Protein AF-A0A369V821-F1 (afdb_monomer_lite)

Organism: NCBI:txid146923

pLDDT: mean 86.19, std 9.48, range [61.06, 96.75]

Structure (mmCIF, N/CA/C/O backbone):
data_AF-A0A369V821-F1
#
_entry.id   AF-A0A369V821-F1
#
loop_
_atom_site.group_PDB
_atom_site.id
_atom_site.type_symbol
_atom_site.label_atom_id
_atom_site.label_alt_id
_atom_site.label_comp_id
_atom_site.label_asym_id
_atom_site.label_entity_id
_atom_site.label_seq_id
_atom_site.pdbx_PDB_ins_code
_atom_site.Cartn_x
_atom_site.Cartn_y
_atom_site.Cartn_z
_atom_site.occupancy
_atom_site.B_iso_or_equiv
_atom_site.auth_seq_id
_atom_site.auth_comp_id
_atom_site.auth_asym_id
_atom_site.auth_atom_id
_atom_site.pdbx_PDB_model_num
ATOM 1 N N . MET A 1 1 ? -2.272 -7.736 15.963 1.00 67.44 1 MET A N 1
ATOM 2 C CA . MET A 1 1 ? -3.056 -6.905 15.027 1.00 67.44 1 MET A CA 1
ATOM 3 C C . MET A 1 1 ? -2.239 -6.693 13.778 1.00 67.44 1 MET A C 1
ATOM 5 O O . MET A 1 1 ? -1.104 -6.271 13.920 1.00 67.44 1 MET A O 1
ATOM 9 N N . GLU A 1 2 ? -2.768 -7.005 12.596 1.00 76.19 2 GLU A N 1
ATOM 10 C CA . GLU A 1 2 ? -2.040 -6.785 11.341 1.00 76.19 2 GLU A CA 1
ATOM 11 C C . GLU A 1 2 ? -2.913 -6.004 10.353 1.00 76.19 2 GLU A C 1
ATOM 13 O O . GLU A 1 2 ? -3.988 -6.473 9.962 1.00 76.19 2 GLU A O 1
ATOM 18 N N . PHE A 1 3 ? -2.436 -4.815 9.977 1.00 84.38 3 PHE A N 1
ATOM 19 C CA . PHE A 1 3 ? -2.971 -4.012 8.882 1.00 84.38 3 PHE A CA 1
ATOM 20 C C . PHE A 1 3 ? -2.132 -4.239 7.639 1.00 84.38 3 PHE A C 1
ATOM 22 O O . PHE A 1 3 ? -0.908 -4.081 7.660 1.00 84.38 3 PHE A O 1
ATOM 29 N N . LYS A 1 4 ? -2.803 -4.610 6.554 1.00 88.44 4 LYS A N 1
ATOM 30 C CA . LYS A 1 4 ? -2.180 -4.808 5.254 1.00 88.44 4 LYS A CA 1
ATOM 31 C C . LYS A 1 4 ? -2.690 -3.756 4.296 1.00 88.44 4 LYS A C 1
ATOM 33 O O . LYS A 1 4 ? -3.887 -3.504 4.227 1.00 88.44 4 LYS A O 1
ATOM 38 N N . ILE A 1 5 ? -1.765 -3.197 3.540 1.00 91.94 5 ILE A N 1
ATOM 39 C CA . ILE A 1 5 ? -2.018 -2.369 2.372 1.00 91.94 5 ILE A CA 1
ATOM 40 C C . ILE A 1 5 ? -1.344 -3.066 1.192 1.00 91.94 5 ILE A C 1
ATOM 42 O O . ILE A 1 5 ? -0.283 -3.675 1.349 1.00 91.94 5 ILE A O 1
ATOM 46 N N . TRP A 1 6 ? -1.979 -3.022 0.034 1.00 93.31 6 TRP A N 1
ATOM 47 C CA . TRP A 1 6 ? -1.457 -3.552 -1.213 1.00 93.31 6 TRP A CA 1
ATOM 48 C C . TRP A 1 6 ? -1.784 -2.591 -2.347 1.00 93.31 6 TRP A C 1
ATOM 50 O O . TRP A 1 6 ? -2.704 -1.775 -2.271 1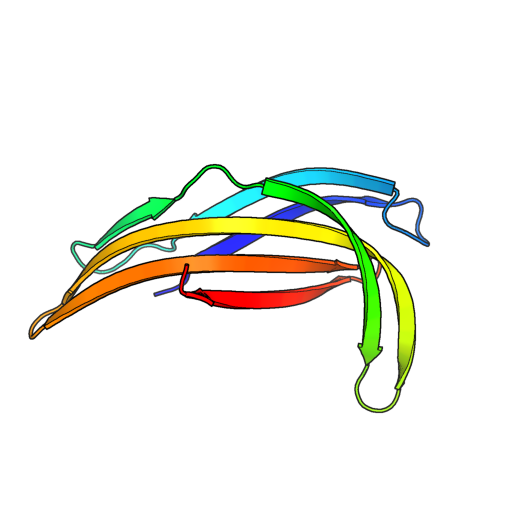.00 93.31 6 TRP A O 1
ATOM 60 N N . GLU A 1 7 ? -1.007 -2.692 -3.413 1.00 94.38 7 GLU A N 1
ATOM 61 C CA . GLU A 1 7 ? -1.168 -1.882 -4.607 1.00 94.38 7 GLU A CA 1
ATOM 62 C C . GLU A 1 7 ? -0.863 -2.705 -5.852 1.00 94.38 7 GLU A C 1
ATOM 64 O O . GLU A 1 7 ? -0.043 -3.623 -5.829 1.00 94.38 7 GLU A O 1
ATOM 69 N N . THR A 1 8 ? -1.526 -2.344 -6.943 1.00 95.31 8 THR A N 1
ATOM 70 C CA . THR A 1 8 ? -1.334 -2.939 -8.261 1.00 95.31 8 THR A CA 1
ATOM 71 C C . THR A 1 8 ? -0.802 -1.860 -9.182 1.00 95.31 8 THR A C 1
ATOM 73 O O . THR A 1 8 ? -1.369 -0.767 -9.259 1.00 95.31 8 THR A O 1
ATOM 76 N N . PHE A 1 9 ? 0.270 -2.147 -9.913 1.00 94.81 9 PHE A N 1
ATOM 77 C CA . PHE A 1 9 ? 0.895 -1.196 -10.824 1.00 94.81 9 PHE A CA 1
ATOM 78 C C . PHE A 1 9 ? 1.350 -1.866 -12.121 1.00 94.81 9 PHE A C 1
ATOM 80 O O . PHE A 1 9 ? 1.593 -3.068 -12.168 1.00 94.81 9 PHE A O 1
ATOM 87 N N . TYR A 1 10 ? 1.485 -1.063 -13.175 1.00 95.06 10 TYR A N 1
ATOM 88 C CA . TYR A 1 10 ? 2.106 -1.469 -14.430 1.00 95.06 10 TYR A CA 1
ATOM 89 C C . TYR A 1 10 ? 3.572 -1.060 -14.468 1.00 95.06 10 TYR A C 1
ATOM 91 O O . TYR A 1 10 ? 3.952 0.023 -14.012 1.00 95.06 10 TYR A O 1
ATOM 99 N N . SER A 1 11 ? 4.384 -1.918 -15.075 1.00 90.75 11 SER A N 1
ATOM 100 C CA . SER A 1 11 ? 5.787 -1.660 -15.354 1.00 90.75 11 SER A CA 1
ATOM 101 C C . SER A 1 11 ? 6.138 -2.080 -16.778 1.00 90.75 11 SER A C 1
ATOM 103 O O . SER A 1 11 ? 5.534 -2.994 -17.329 1.00 90.75 11 SER A O 1
ATOM 105 N N . ASN A 1 12 ? 7.140 -1.418 -17.354 1.00 90.81 12 ASN A N 1
ATOM 106 C CA . ASN A 1 12 ? 7.784 -1.825 -18.602 1.00 90.81 12 ASN A CA 1
ATOM 107 C C . ASN A 1 12 ? 9.046 -2.690 -18.383 1.00 90.81 12 ASN A C 1
ATOM 109 O O . ASN A 1 12 ? 9.849 -2.826 -19.299 1.00 90.81 12 ASN A O 1
ATOM 113 N N . GLY A 1 13 ? 9.270 -3.203 -17.168 1.00 85.00 13 GLY A N 1
ATOM 114 C CA . GLY A 1 13 ? 10.458 -3.978 -16.789 1.00 85.00 13 GLY A CA 1
ATOM 115 C C . GLY A 1 13 ? 11.611 -3.148 -16.211 1.00 85.00 13 GLY A C 1
ATOM 116 O O . GLY A 1 13 ? 12.468 -3.699 -15.527 1.00 85.00 13 GLY A O 1
ATOM 117 N N . HIS A 1 14 ? 11.609 -1.825 -16.407 1.00 85.69 14 HIS A N 1
ATOM 118 C CA . HIS A 1 14 ? 12.657 -0.925 -15.902 1.00 85.69 14 HIS A CA 1
ATOM 119 C C . HIS A 1 14 ? 12.138 0.152 -14.947 1.00 85.69 14 HIS A C 1
ATOM 121 O O . HIS A 1 14 ? 12.882 0.651 -14.105 1.00 85.69 14 HIS A O 1
ATOM 127 N N . THR A 1 15 ? 10.868 0.535 -15.072 1.00 89.81 15 THR A N 1
ATOM 128 C CA . THR A 1 15 ? 10.229 1.528 -14.202 1.00 89.81 15 THR A CA 1
ATOM 129 C C . THR A 1 15 ? 8.739 1.247 -14.059 1.00 89.81 15 THR A C 1
ATOM 131 O O . THR A 1 15 ? 8.145 0.530 -14.870 1.00 89.81 15 THR A O 1
ATOM 134 N N . ILE A 1 16 ? 8.120 1.818 -13.030 1.00 92.88 16 ILE A N 1
ATOM 135 C CA . ILE A 1 16 ? 6.666 1.825 -12.877 1.00 92.88 16 ILE A CA 1
ATOM 136 C C . ILE A 1 16 ? 6.096 2.933 -13.767 1.00 92.88 16 ILE A C 1
ATOM 138 O O . ILE A 1 16 ? 6.541 4.081 -13.725 1.00 92.88 16 ILE A O 1
ATOM 142 N N . THR A 1 17 ? 5.120 2.592 -14.601 1.00 94.12 17 THR A N 1
ATOM 143 C CA . THR A 1 17 ? 4.501 3.532 -15.549 1.00 94.12 17 THR A CA 1
ATOM 144 C C . THR A 1 17 ? 3.167 4.061 -15.040 1.00 94.12 17 THR A C 1
ATOM 146 O O . THR A 1 17 ? 2.781 5.178 -15.372 1.00 94.12 17 THR A O 1
ATOM 149 N N . LYS A 1 18 ? 2.459 3.276 -14.219 1.00 94.19 18 LYS A N 1
ATOM 150 C CA . LYS A 1 18 ? 1.137 3.630 -13.696 1.00 94.19 18 LYS A CA 1
ATOM 151 C C . LYS A 1 18 ? 0.804 2.826 -12.445 1.00 94.19 18 LYS A C 1
ATOM 153 O O . LYS A 1 18 ? 1.004 1.617 -12.438 1.00 94.19 18 LYS A O 1
ATOM 158 N N . VAL A 1 19 ? 0.193 3.467 -11.448 1.00 94.31 19 VAL A N 1
ATOM 159 C CA . VAL A 1 19 ? -0.465 2.771 -10.330 1.00 94.31 19 VAL A CA 1
ATOM 160 C C . VAL A 1 19 ? -1.945 2.597 -10.658 1.00 94.31 19 VAL A C 1
ATOM 162 O O . VAL A 1 19 ? -2.654 3.563 -10.945 1.00 94.31 19 VAL A O 1
ATOM 165 N N . VAL A 1 20 ? -2.396 1.349 -10.681 1.00 95.62 20 VAL A N 1
ATOM 166 C CA . VAL A 1 20 ? -3.731 0.940 -11.131 1.00 95.62 20 VAL A CA 1
ATOM 167 C C . VAL A 1 20 ? -4.705 0.933 -9.973 1.00 95.62 20 VAL A C 1
ATOM 169 O O . VAL A 1 20 ? -5.809 1.453 -10.102 1.00 95.62 20 VAL A O 1
ATOM 172 N N . GLU A 1 21 ? -4.291 0.395 -8.835 1.00 94.94 21 GLU A N 1
ATOM 173 C CA . GLU A 1 21 ? -5.151 0.161 -7.682 1.00 94.94 21 GLU A CA 1
ATOM 174 C C . GLU A 1 21 ? -4.334 0.248 -6.398 1.00 94.94 21 GLU A C 1
ATOM 176 O O . GLU A 1 21 ? -3.142 -0.047 -6.398 1.00 94.94 21 GLU A O 1
ATOM 181 N N . ALA A 1 22 ? -4.983 0.670 -5.321 1.00 94.44 22 ALA A N 1
ATOM 182 C CA . ALA A 1 22 ? -4.481 0.537 -3.969 1.00 94.44 22 ALA A CA 1
ATOM 183 C C . ALA A 1 22 ? -5.664 0.189 -3.078 1.00 94.44 22 ALA A C 1
ATOM 185 O O . ALA A 1 22 ? -6.724 0.802 -3.218 1.00 94.44 22 ALA A O 1
ATOM 186 N N . ASP A 1 23 ? -5.472 -0.759 -2.172 1.00 94.56 23 ASP A N 1
ATOM 187 C CA . ASP A 1 23 ? -6.438 -1.037 -1.123 1.00 94.56 23 ASP A CA 1
ATOM 188 C C . ASP A 1 23 ? -5.758 -1.639 0.114 1.00 94.56 23 ASP A C 1
ATOM 190 O O . ASP A 1 23 ? -4.550 -1.872 0.140 1.00 94.56 23 ASP A O 1
ATOM 194 N N . GLY A 1 24 ? -6.524 -1.855 1.176 1.00 91.12 24 GLY A N 1
ATOM 195 C CA . GLY A 1 24 ? -6.043 -2.488 2.390 1.00 91.12 24 GLY A CA 1
ATOM 196 C C . GLY A 1 24 ? -7.093 -3.321 3.107 1.00 91.12 24 GLY A C 1
ATOM 197 O O . GLY A 1 24 ? -8.302 -3.197 2.899 1.00 91.12 24 GLY A O 1
ATOM 198 N N . GLY A 1 25 ? -6.615 -4.171 4.006 1.00 87.62 25 GLY A N 1
ATOM 199 C CA . GLY A 1 25 ? -7.427 -5.072 4.805 1.00 87.62 25 GLY A CA 1
ATOM 200 C C . GLY A 1 25 ? -6.816 -5.337 6.174 1.00 87.62 25 GLY A C 1
ATOM 201 O O . GLY A 1 25 ? -5.652 -5.039 6.445 1.00 87.62 25 GLY A O 1
ATOM 202 N N . LYS A 1 26 ? -7.627 -5.933 7.043 1.00 83.12 26 LYS A N 1
ATOM 203 C CA . LYS A 1 26 ? -7.238 -6.372 8.386 1.00 83.12 26 LYS A CA 1
ATOM 204 C C . LYS A 1 26 ? -7.405 -7.885 8.490 1.00 83.12 26 LYS A C 1
ATOM 206 O O . LYS A 1 26 ? -8.384 -8.426 7.980 1.00 83.12 26 LYS A O 1
ATOM 211 N N . LYS A 1 27 ? -6.468 -8.576 9.141 1.00 76.94 27 LYS A N 1
ATOM 212 C CA . LYS A 1 27 ? -6.615 -10.013 9.434 1.00 76.94 27 LYS A CA 1
ATOM 213 C C . LYS A 1 27 ? -7.416 -10.202 10.727 1.00 76.94 27 LYS A C 1
ATOM 215 O O . LYS A 1 27 ? -7.200 -9.457 11.680 1.00 76.94 27 LYS A O 1
ATOM 220 N N . ASN A 1 28 ? -8.336 -11.175 10.729 1.00 61.72 28 ASN A N 1
ATOM 221 C CA . ASN A 1 28 ? -9.307 -11.424 11.804 1.00 61.72 28 ASN A CA 1
ATOM 222 C C . ASN A 1 28 ? -8.682 -11.491 13.206 1.00 61.72 28 ASN A C 1
ATOM 224 O O . ASN A 1 28 ? -7.605 -12.054 13.404 1.00 61.72 28 ASN A O 1
ATOM 228 N N . PHE A 1 29 ? -9.426 -10.949 14.170 1.00 64.00 29 PHE A N 1
ATOM 229 C CA . PHE A 1 29 ? -9.088 -10.896 15.590 1.00 64.00 29 PHE A CA 1
ATOM 230 C C . PHE A 1 29 ? -9.934 -11.890 16.375 1.00 64.00 29 PHE A C 1
ATOM 232 O O . PHE A 1 29 ? -11.097 -12.105 16.052 1.00 64.00 29 PHE A O 1
ATOM 239 N N . SER A 1 30 ? -9.382 -12.419 17.462 1.00 61.06 30 SER A N 1
ATOM 240 C CA . SER A 1 30 ? -10.108 -13.207 18.462 1.00 61.06 30 SER A CA 1
ATOM 241 C C . SER A 1 30 ? -10.854 -12.324 19.484 1.00 61.06 30 SER A C 1
ATOM 243 O O . SER A 1 30 ? -10.928 -12.674 20.657 1.00 61.06 30 SER A O 1
ATOM 245 N N . GLY A 1 31 ? -11.373 -11.156 19.074 1.00 61.06 31 GLY A N 1
ATOM 246 C CA . GLY A 1 31 ? -12.025 -10.178 19.959 1.00 61.06 31 GLY A CA 1
ATOM 247 C C . GLY A 1 31 ? -12.821 -9.097 19.211 1.00 61.06 31 GLY A C 1
ATOM 248 O O . GLY A 1 31 ? -12.790 -9.036 17.980 1.00 61.06 31 GLY A O 1
ATOM 249 N N . VAL A 1 32 ? -13.537 -8.236 19.947 1.00 67.12 32 VAL A N 1
ATOM 250 C CA . VAL A 1 32 ? -14.346 -7.142 19.373 1.00 67.12 32 VAL A CA 1
ATOM 251 C C . VAL A 1 32 ? -13.427 -5.997 18.933 1.00 67.12 32 VAL A C 1
ATOM 253 O O . VAL A 1 32 ? -13.015 -5.166 19.735 1.00 67.12 32 VAL A O 1
ATOM 256 N N . VAL A 1 33 ? -13.099 -5.956 17.640 1.00 71.75 33 VAL A N 1
ATOM 257 C CA . VAL A 1 33 ? -12.231 -4.928 17.042 1.00 71.75 33 VAL A CA 1
ATOM 258 C C . VAL A 1 33 ? -13.017 -4.102 16.028 1.00 71.75 33 VAL A C 1
ATOM 260 O O . VAL A 1 33 ? -13.278 -4.547 14.903 1.00 71.75 33 VAL A O 1
ATOM 263 N N . LYS A 1 34 ? -13.378 -2.874 16.413 1.00 76.69 34 LYS A N 1
ATOM 264 C CA . LYS A 1 34 ? -14.068 -1.916 15.543 1.00 76.69 34 LYS A CA 1
ATOM 265 C C . LYS A 1 34 ? -13.035 -1.001 14.897 1.00 76.69 34 LYS A C 1
ATOM 267 O O . LYS A 1 34 ? -12.744 0.071 15.401 1.00 76.69 34 LYS A O 1
ATOM 272 N N . VAL A 1 35 ? -12.478 -1.462 13.781 1.00 83.38 35 VAL A N 1
ATOM 273 C CA . VAL A 1 35 ? -11.547 -0.678 12.956 1.00 83.38 35 VAL A CA 1
ATOM 274 C C . VAL A 1 35 ? -12.130 -0.505 11.563 1.00 83.38 35 VAL A C 1
ATOM 276 O O . VAL A 1 35 ? -12.461 -1.506 10.913 1.00 83.38 35 VAL A O 1
ATOM 279 N N . SER A 1 36 ? -12.244 0.744 11.130 1.00 87.00 36 SER A N 1
ATOM 280 C CA . SER A 1 36 ? -12.578 1.184 9.782 1.00 87.00 36 SER A CA 1
ATOM 281 C C . SER A 1 36 ? -11.314 1.575 9.015 1.00 87.00 36 SER A C 1
ATOM 283 O O . SER A 1 36 ? -10.223 1.738 9.565 1.00 87.00 36 SER A O 1
ATOM 285 N N . LYS A 1 37 ? -11.470 1.685 7.699 1.00 91.19 37 LYS A N 1
ATOM 286 C CA . LYS A 1 37 ? -10.439 2.177 6.793 1.00 91.19 37 LYS A CA 1
ATOM 287 C C . LYS A 1 37 ? -11.033 3.280 5.931 1.00 91.19 37 LYS A C 1
ATOM 289 O O . LYS A 1 37 ? -12.171 3.150 5.478 1.00 91.19 37 LYS A O 1
ATOM 294 N N . GLY A 1 38 ? -10.264 4.334 5.700 1.00 91.00 38 GLY A N 1
ATOM 295 C CA . GLY A 1 38 ? -10.591 5.348 4.708 1.00 91.00 38 GLY A CA 1
ATOM 296 C C . GLY A 1 38 ? -10.412 4.830 3.279 1.00 91.00 38 GLY A C 1
ATOM 297 O O . GLY A 1 38 ? -9.953 3.710 3.043 1.00 91.00 38 GLY A O 1
ATOM 298 N N . ILE A 1 39 ? -10.739 5.677 2.304 1.00 93.25 39 ILE A N 1
ATOM 299 C CA . ILE A 1 39 ? -10.468 5.391 0.892 1.00 93.25 39 ILE A CA 1
ATOM 300 C C . ILE A 1 39 ? -8.952 5.406 0.673 1.00 93.25 39 ILE A C 1
ATOM 302 O O . ILE A 1 39 ? -8.279 6.396 0.978 1.00 93.25 39 ILE A O 1
ATOM 306 N N . ALA A 1 40 ? -8.415 4.317 0.124 1.00 95.06 40 ALA A N 1
ATOM 307 C CA . ALA A 1 40 ? -7.008 4.239 -0.227 1.00 95.06 40 ALA A CA 1
ATOM 308 C C . ALA A 1 40 ? -6.662 5.257 -1.326 1.00 95.06 40 ALA A C 1
ATOM 310 O O . ALA A 1 40 ? -7.326 5.360 -2.360 1.00 95.06 40 ALA A O 1
ATOM 311 N N . LYS A 1 41 ? -5.588 6.012 -1.107 1.00 96.25 41 LYS A N 1
ATOM 312 C CA . LYS A 1 41 ? -5.002 6.927 -2.087 1.00 96.25 41 LYS A CA 1
ATOM 313 C C . LYS A 1 41 ? -3.858 6.224 -2.797 1.00 96.25 41 LYS A C 1
ATOM 315 O O . LYS A 1 41 ? -3.063 5.551 -2.148 1.00 96.25 41 LYS A O 1
ATOM 320 N N . LYS A 1 42 ? -3.745 6.440 -4.105 1.00 95.69 42 LYS A N 1
ATOM 321 C CA . LYS A 1 42 ? -2.668 5.910 -4.947 1.00 95.69 42 LYS A CA 1
ATOM 322 C C . LYS A 1 42 ? -2.055 7.014 -5.789 1.00 95.69 42 LYS A C 1
ATOM 324 O O . LYS A 1 42 ? -2.776 7.893 -6.259 1.00 95.69 42 LYS A O 1
ATOM 329 N N . GLN A 1 43 ? -0.750 6.953 -6.005 1.00 95.88 43 GLN A N 1
ATOM 330 C CA . GLN A 1 43 ? -0.047 7.887 -6.877 1.00 95.88 43 GLN A CA 1
ATOM 331 C C . GLN A 1 43 ? 1.249 7.285 -7.411 1.00 95.88 43 GLN A C 1
ATOM 333 O O . GLN A 1 43 ? 1.848 6.409 -6.788 1.00 95.88 43 GLN A O 1
ATOM 338 N N . LEU A 1 44 ? 1.693 7.803 -8.553 1.00 95.19 44 LEU A N 1
ATOM 339 C CA . LEU A 1 44 ? 3.036 7.556 -9.053 1.00 95.19 44 LEU A CA 1
ATOM 340 C C . LEU A 1 44 ? 4.003 8.485 -8.310 1.00 95.19 44 LEU A C 1
ATOM 342 O O . LEU A 1 44 ? 3.884 9.706 -8.401 1.00 95.19 44 LEU A O 1
ATOM 346 N N . GLY A 1 45 ? 4.924 7.910 -7.547 1.00 92.88 45 GLY A N 1
ATOM 347 C CA . GLY A 1 45 ? 5.980 8.636 -6.853 1.00 92.88 45 GLY A CA 1
ATOM 348 C C . GLY A 1 45 ? 7.313 8.554 -7.588 1.00 92.88 45 GLY A C 1
ATOM 349 O O . GLY A 1 45 ? 7.436 7.919 -8.637 1.00 92.88 45 GLY A O 1
ATOM 350 N N . LYS A 1 46 ? 8.335 9.183 -7.006 1.00 91.56 46 LYS A N 1
ATOM 351 C CA . LYS A 1 46 ? 9.727 9.055 -7.439 1.00 91.56 46 LYS A CA 1
ATOM 352 C C . LYS A 1 46 ? 10.630 9.037 -6.215 1.00 91.56 46 LYS A C 1
ATOM 354 O O . LYS A 1 46 ? 10.714 10.034 -5.504 1.00 91.56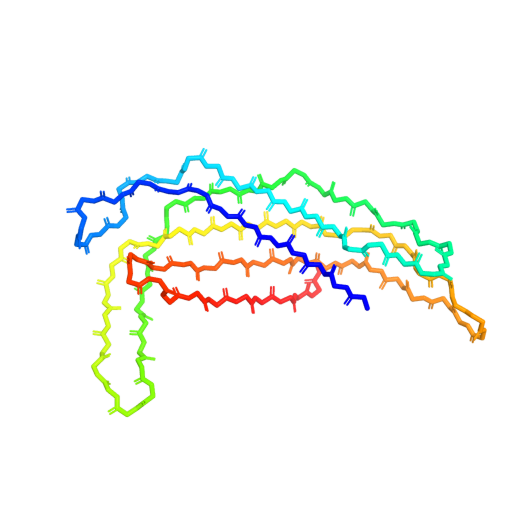 46 LYS A O 1
ATOM 359 N N . GLN A 1 47 ? 11.294 7.914 -5.967 1.00 87.31 47 GLN A N 1
ATOM 360 C CA . GLN A 1 47 ? 12.221 7.743 -4.845 1.00 87.31 47 GLN A CA 1
ATOM 361 C C . GLN A 1 47 ? 13.445 6.932 -5.274 1.00 87.31 47 GLN A C 1
ATOM 363 O O . GLN A 1 47 ? 13.454 6.261 -6.309 1.00 87.31 47 GLN A O 1
ATOM 368 N N . SER A 1 48 ? 14.476 6.991 -4.435 1.00 84.62 48 SER A N 1
ATOM 369 C CA . SER A 1 48 ? 15.658 6.140 -4.530 1.00 84.62 48 SER A CA 1
ATOM 370 C C . SER A 1 48 ? 15.606 5.068 -3.448 1.00 84.62 48 SER A C 1
ATOM 372 O O . SER A 1 48 ? 15.425 5.372 -2.272 1.00 84.62 48 SER A O 1
ATOM 374 N N . PHE A 1 49 ? 15.795 3.816 -3.847 1.00 79.94 49 PHE A N 1
ATOM 375 C CA . PHE A 1 49 ? 15.928 2.678 -2.949 1.00 79.94 49 PHE A CA 1
ATOM 376 C C . PHE A 1 49 ? 17.376 2.241 -2.905 1.00 79.94 49 PHE A C 1
ATOM 378 O O . PHE A 1 49 ? 17.923 1.814 -3.917 1.00 79.94 49 PHE A O 1
ATOM 385 N N . CYS A 1 50 ? 17.977 2.308 -1.727 1.00 76.56 50 CYS A N 1
ATOM 386 C CA . CYS A 1 50 ? 19.321 1.808 -1.500 1.00 76.56 50 CYS A CA 1
ATOM 387 C C . CYS A 1 50 ? 19.240 0.454 -0.805 1.00 76.56 50 CYS A C 1
ATOM 389 O O . CYS A 1 50 ? 18.671 0.340 0.282 1.00 76.56 50 CYS A O 1
ATOM 391 N N . LYS A 1 51 ? 19.818 -0.581 -1.418 1.00 69.75 51 LYS A N 1
ATOM 392 C CA . LYS A 1 51 ? 20.082 -1.822 -0.686 1.00 69.75 51 LYS A CA 1
ATOM 393 C C . LYS A 1 51 ? 21.215 -1.559 0.304 1.00 69.75 51 LYS A C 1
ATOM 395 O O . LYS A 1 51 ? 22.208 -0.922 -0.043 1.00 69.75 51 LYS A O 1
ATOM 400 N N . LYS A 1 52 ? 21.086 -2.049 1.539 1.00 76.56 52 LYS A N 1
ATOM 401 C CA . LYS A 1 52 ? 22.153 -1.939 2.543 1.00 76.56 52 LYS A CA 1
ATOM 402 C C . LYS A 1 52 ? 23.414 -2.634 2.010 1.00 76.56 52 LYS A C 1
ATOM 404 O O . LYS A 1 52 ? 23.365 -3.823 1.719 1.00 76.56 52 LYS A O 1
ATOM 409 N N . GLY A 1 53 ? 24.508 -1.884 1.861 1.00 79.75 53 GLY A N 1
ATOM 410 C CA . GLY A 1 53 ? 25.767 -2.387 1.294 1.00 79.75 53 GLY A CA 1
ATOM 411 C C . GLY A 1 53 ? 25.760 -2.609 -0.227 1.00 79.75 53 GLY A C 1
ATOM 412 O O . GLY A 1 53 ? 26.662 -3.265 -0.733 1.00 79.75 53 GLY A O 1
ATOM 413 N N . GLY A 1 54 ? 24.761 -2.097 -0.954 1.00 78.25 54 GLY A N 1
ATOM 414 C CA . GLY A 1 54 ? 24.642 -2.240 -2.408 1.00 78.25 54 GLY A CA 1
ATOM 415 C C . GLY A 1 54 ? 24.342 -0.921 -3.122 1.00 78.25 54 GLY A C 1
ATOM 416 O O . GLY A 1 54 ? 24.308 0.147 -2.513 1.00 78.25 54 GLY A O 1
ATOM 417 N N 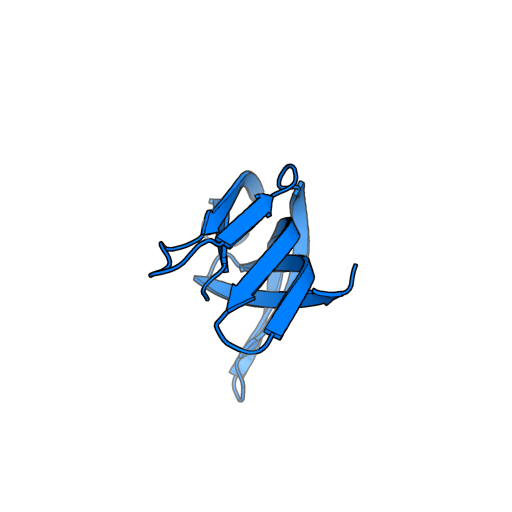. SER A 1 55 ? 24.110 -0.998 -4.433 1.00 78.12 55 SER A N 1
ATOM 418 C CA . SER A 1 55 ? 23.752 0.158 -5.256 1.00 78.12 55 SER A CA 1
ATOM 419 C C . SER A 1 55 ? 22.337 0.663 -4.957 1.00 78.12 55 SER A C 1
ATOM 421 O O . SER A 1 55 ? 21.441 -0.090 -4.558 1.00 78.12 55 SER A O 1
ATOM 423 N N . CYS A 1 56 ? 22.136 1.966 -5.155 1.00 79.31 56 CYS A N 1
ATOM 424 C CA . CYS A 1 56 ? 20.816 2.576 -5.097 1.00 79.31 56 CYS A CA 1
ATOM 425 C C . CYS A 1 56 ? 20.161 2.547 -6.481 1.00 79.31 56 CYS A C 1
ATOM 427 O O . CYS A 1 56 ? 20.774 2.940 -7.470 1.00 79.31 56 CYS A O 1
ATOM 429 N N . SER A 1 57 ? 18.901 2.127 -6.546 1.00 74.81 57 SER A N 1
ATOM 430 C CA . SER A 1 57 ? 18.058 2.262 -7.734 1.00 74.81 57 SER A CA 1
ATOM 431 C C . SER A 1 57 ? 17.126 3.456 -7.557 1.00 74.81 57 SER A C 1
ATOM 433 O O . SER A 1 57 ? 16.382 3.499 -6.575 1.00 74.81 57 SER A O 1
ATOM 435 N N . SER A 1 58 ? 17.133 4.398 -8.495 1.00 83.25 58 SER A N 1
ATOM 436 C CA . SER A 1 58 ? 16.174 5.502 -8.552 1.00 83.25 58 SER A CA 1
ATOM 437 C C . SER A 1 58 ? 15.169 5.268 -9.676 1.00 83.25 58 SER A C 1
ATOM 439 O O . SER A 1 58 ? 15.494 4.679 -10.706 1.00 83.25 58 SER A O 1
ATOM 441 N N . GLY A 1 59 ? 13.925 5.691 -9.476 1.00 86.88 59 GLY A N 1
ATOM 442 C CA . GLY A 1 59 ? 12.885 5.494 -10.477 1.00 86.88 59 GLY A CA 1
ATOM 443 C C . GLY A 1 59 ? 11.506 5.869 -9.973 1.00 86.88 59 GLY A C 1
ATOM 444 O O . GLY A 1 59 ? 11.351 6.378 -8.859 1.00 86.88 59 GLY A O 1
ATOM 445 N N . ASN A 1 60 ? 10.507 5.615 -10.815 1.00 94.62 60 ASN A N 1
ATOM 446 C CA . ASN A 1 60 ? 9.127 5.774 -10.396 1.00 94.62 60 ASN A CA 1
ATOM 447 C C . ASN A 1 60 ? 8.754 4.679 -9.401 1.00 94.62 60 ASN A C 1
ATOM 449 O O . ASN A 1 60 ? 9.174 3.525 -9.526 1.00 94.62 60 ASN A O 1
ATOM 453 N N . THR A 1 61 ? 7.919 5.056 -8.447 1.00 94.00 61 THR A N 1
ATOM 454 C CA . THR A 1 61 ? 7.439 4.187 -7.381 1.00 94.00 61 THR A CA 1
ATOM 455 C C . THR A 1 61 ? 5.927 4.132 -7.390 1.00 94.00 61 THR A C 1
ATOM 457 O O . THR A 1 61 ? 5.257 5.094 -7.774 1.00 94.00 61 THR A O 1
ATOM 460 N N . ALA A 1 62 ? 5.384 2.994 -6.981 1.00 95.19 62 ALA A N 1
ATOM 461 C CA . ALA A 1 62 ? 3.987 2.916 -6.614 1.00 95.19 62 ALA A CA 1
ATOM 462 C C . ALA A 1 62 ? 3.880 3.364 -5.157 1.00 95.19 62 ALA A C 1
ATOM 464 O O . ALA A 1 62 ? 4.669 2.931 -4.315 1.00 95.19 62 ALA A O 1
ATOM 465 N N . VAL A 1 63 ? 3.008 4.337 -4.900 1.00 96.19 63 VAL A N 1
ATOM 466 C CA . VAL A 1 63 ? 2.763 4.844 -3.554 1.00 96.19 63 VAL A CA 1
ATOM 467 C C . VAL A 1 63 ? 1.285 4.705 -3.253 1.00 96.19 63 VAL A C 1
ATOM 469 O O . VAL A 1 63 ? 0.449 5.348 -3.898 1.00 96.19 63 VAL A O 1
ATOM 472 N N . ALA A 1 64 ? 0.984 3.938 -2.216 1.00 96.75 64 ALA A N 1
ATOM 473 C CA . ALA A 1 64 ? -0.349 3.760 -1.676 1.00 96.75 64 ALA A CA 1
ATOM 474 C C . ALA A 1 64 ? -0.408 4.278 -0.239 1.00 96.75 64 ALA A C 1
ATOM 476 O O . ALA A 1 64 ? 0.528 4.105 0.538 1.00 96.75 64 ALA A O 1
ATOM 477 N N . SER A 1 65 ? -1.515 4.909 0.146 1.00 96.19 65 SER A N 1
ATOM 478 C CA . SER A 1 65 ? -1.742 5.272 1.545 1.00 96.19 65 SER A CA 1
ATOM 479 C C . SER A 1 65 ? -3.193 5.112 1.954 1.00 96.19 65 SER A C 1
ATOM 481 O O . SER A 1 65 ? -4.099 5.376 1.168 1.00 96.19 65 SER A O 1
ATOM 483 N N . ILE A 1 66 ? -3.404 4.700 3.197 1.00 95.69 66 ILE A N 1
ATOM 484 C CA . ILE A 1 66 ? -4.725 4.518 3.786 1.00 95.69 66 ILE A CA 1
ATOM 485 C C . ILE A 1 66 ? -4.708 5.021 5.227 1.00 95.69 66 ILE A C 1
ATOM 487 O O . ILE A 1 66 ? -3.690 4.921 5.915 1.00 95.69 66 ILE A O 1
ATOM 491 N N . VAL A 1 67 ? -5.822 5.599 5.661 1.00 94.50 67 VAL A N 1
ATOM 492 C CA . VAL A 1 67 ? -6.025 6.003 7.053 1.00 94.50 67 VAL A CA 1
ATOM 493 C C . VAL A 1 67 ? -6.846 4.921 7.743 1.00 94.50 67 VAL A C 1
ATOM 495 O O . VAL A 1 67 ? -7.875 4.493 7.216 1.00 94.50 67 VAL A O 1
ATOM 498 N N . TRP A 1 68 ? -6.353 4.449 8.882 1.00 91.38 68 TRP A N 1
ATOM 499 C CA . TRP A 1 68 ? -7.015 3.490 9.754 1.00 91.38 68 TRP A CA 1
ATOM 500 C C . TRP A 1 68 ? -7.571 4.227 10.958 1.00 91.38 68 TRP A C 1
ATOM 502 O O . TRP A 1 68 ? -6.821 4.916 11.649 1.00 91.38 68 TRP A O 1
ATOM 512 N N . GLU A 1 69 ? -8.858 4.025 11.212 1.00 90.56 69 GLU A N 1
ATOM 513 C CA . GLU A 1 69 ? -9.584 4.659 12.307 1.00 90.56 69 GLU A CA 1
ATOM 514 C C . GLU A 1 69 ? -10.278 3.592 13.146 1.00 90.56 69 GLU A C 1
ATOM 516 O O . GLU A 1 69 ? -10.801 2.607 12.617 1.00 90.56 69 GLU A O 1
ATOM 521 N N . GLY A 1 70 ? -10.312 3.774 14.459 1.00 85.88 70 GLY A N 1
ATOM 522 C CA . GLY A 1 70 ? -11.190 3.010 15.333 1.00 85.88 70 GLY A CA 1
ATOM 523 C C . GLY A 1 70 ? -10.559 2.607 16.649 1.00 85.88 70 GLY A C 1
ATOM 524 O O . GLY A 1 70 ? -9.545 3.146 17.077 1.00 85.88 70 GLY A O 1
ATOM 525 N N . GLU A 1 71 ? -11.179 1.629 17.295 1.00 78.62 71 GLU A N 1
ATOM 526 C CA . GLU A 1 71 ? -10.872 1.264 18.668 1.00 78.62 71 GLU A CA 1
ATOM 527 C C . GLU A 1 71 ? -10.703 -0.246 18.821 1.00 78.62 71 GLU A C 1
ATOM 529 O O . GLU A 1 71 ? -11.450 -1.065 18.266 1.00 78.62 71 GLU A O 1
ATOM 534 N N . VAL A 1 72 ? -9.704 -0.614 19.616 1.00 76.56 72 VAL A N 1
ATOM 535 C CA . VAL A 1 72 ? -9.441 -1.985 20.033 1.00 76.56 72 VAL A CA 1
ATOM 536 C C . VAL A 1 72 ? -9.715 -2.081 21.518 1.00 76.56 72 VAL A C 1
ATOM 538 O O . VAL A 1 72 ? -8.985 -1.499 22.320 1.00 76.56 72 VAL A O 1
ATOM 541 N N . VAL A 1 73 ? -10.742 -2.845 21.875 1.00 71.19 73 VAL A N 1
ATOM 542 C CA . VAL A 1 73 ? -11.035 -3.173 23.268 1.00 71.19 73 VAL A CA 1
ATOM 543 C C . VAL A 1 73 ? -10.434 -4.541 23.557 1.00 71.19 73 VAL A C 1
ATOM 545 O O . VAL A 1 73 ? -10.819 -5.546 22.956 1.00 71.19 73 VAL A O 1
ATOM 548 N N . VAL A 1 74 ? -9.467 -4.580 24.467 1.00 71.31 74 VAL A N 1
ATOM 549 C CA . VAL A 1 74 ? -8.888 -5.817 25.000 1.00 71.31 74 VAL A CA 1
ATOM 550 C C . VAL A 1 74 ? -9.085 -5.839 26.510 1.00 71.31 74 VAL A C 1
ATOM 552 O O . VAL A 1 74 ? -9.249 -4.794 27.136 1.00 71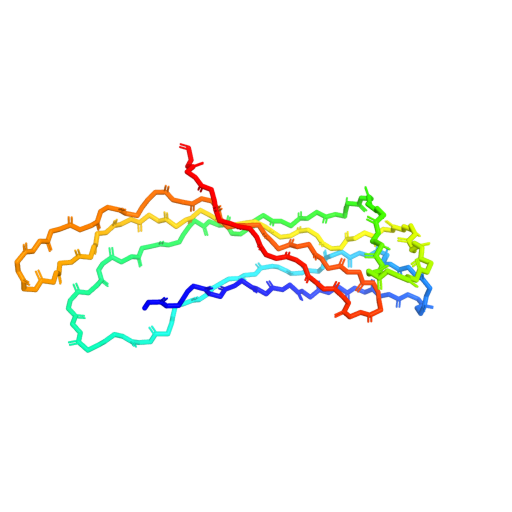.31 74 VAL A O 1
ATOM 555 N N . SER A 1 75 ? -9.104 -7.027 27.115 1.00 68.81 75 SER A N 1
ATOM 556 C CA . SER A 1 75 ? -9.269 -7.144 28.567 1.00 68.81 75 SER A CA 1
ATOM 557 C C . SER A 1 75 ? -8.194 -6.319 29.285 1.00 68.81 75 SER A C 1
ATOM 559 O O . SER A 1 75 ? -7.013 -6.649 29.201 1.00 68.81 75 SER A O 1
ATOM 561 N N . GLY A 1 76 ? -8.608 -5.243 29.962 1.00 69.69 76 GLY A N 1
ATOM 562 C CA . GLY A 1 76 ? -7.720 -4.329 30.685 1.00 69.69 76 GLY A CA 1
ATOM 563 C C . GLY A 1 76 ? -7.361 -3.021 29.968 1.00 69.69 76 GLY A C 1
ATOM 564 O O . GLY A 1 76 ? -6.611 -2.237 30.544 1.00 69.69 76 GLY A O 1
ATOM 565 N N . GLY A 1 77 ? -7.879 -2.737 28.764 1.00 68.94 77 GLY A N 1
ATOM 566 C CA . GLY A 1 77 ? -7.641 -1.437 28.131 1.00 68.94 77 GLY A CA 1
ATOM 567 C C . GLY A 1 77 ? -8.287 -1.204 26.764 1.00 68.94 77 GLY A C 1
ATOM 568 O O . GLY A 1 77 ? -8.643 -2.131 26.034 1.00 68.94 77 GLY A O 1
ATOM 569 N N . THR A 1 78 ? -8.374 0.078 26.417 1.00 75.44 78 THR A N 1
ATOM 570 C CA . THR A 1 78 ? -8.790 0.588 25.108 1.00 75.44 78 THR A CA 1
ATOM 571 C C . THR A 1 78 ? -7.572 1.158 24.382 1.00 75.44 78 THR A C 1
ATOM 573 O O . THR A 1 78 ? -6.837 1.968 24.947 1.00 75.44 78 THR A O 1
ATOM 576 N N . PHE A 1 79 ? -7.390 0.793 23.112 1.00 78.00 79 PHE A N 1
ATOM 577 C CA . PHE A 1 79 ? -6.398 1.404 22.224 1.00 78.00 79 PHE A CA 1
ATOM 578 C C . PHE A 1 79 ? -7.094 2.085 21.050 1.00 78.00 79 PHE A C 1
ATOM 580 O O . PHE A 1 79 ? -7.804 1.431 20.284 1.00 78.00 79 PHE A O 1
ATOM 587 N N . GLN A 1 80 ? -6.858 3.387 20.894 1.00 83.19 80 GLN A N 1
ATOM 588 C CA . GLN A 1 80 ? -7.308 4.146 19.730 1.00 83.19 80 GLN A CA 1
ATOM 589 C C . GLN A 1 80 ? -6.333 3.957 18.567 1.00 83.19 80 GLN A C 1
ATOM 591 O O . GLN A 1 80 ? -5.109 3.958 18.734 1.00 83.19 80 GLN A O 1
ATOM 596 N N . ILE A 1 81 ? -6.893 3.796 17.379 1.00 86.25 81 ILE A N 1
ATOM 597 C CA . ILE A 1 81 ? -6.179 3.698 16.119 1.00 86.25 81 ILE A CA 1
ATOM 598 C C . ILE A 1 81 ? -6.588 4.905 15.310 1.00 86.25 81 ILE A C 1
ATOM 600 O O . ILE A 1 81 ? -7.710 4.982 14.832 1.00 86.25 81 ILE A O 1
ATOM 604 N N . ASP A 1 82 ? -5.647 5.823 15.181 1.00 91.19 82 ASP A N 1
ATOM 605 C CA . ASP A 1 82 ? -5.700 6.922 14.236 1.00 91.19 82 ASP A CA 1
ATOM 606 C C . ASP A 1 82 ? -4.332 6.983 13.562 1.00 91.19 82 ASP A C 1
ATOM 608 O O . ASP A 1 82 ? -3.359 7.535 14.090 1.00 91.19 82 ASP A O 1
ATOM 612 N N . LYS A 1 83 ? -4.195 6.198 12.491 1.00 91.19 83 LYS A N 1
ATOM 613 C CA . LYS A 1 83 ? -2.898 5.937 11.865 1.00 91.19 83 LYS A CA 1
ATOM 614 C C . LYS A 1 83 ? -2.995 6.007 10.355 1.00 91.19 83 LYS A C 1
ATOM 616 O O . LYS A 1 83 ? -3.812 5.327 9.739 1.00 91.19 83 LYS A O 1
ATOM 621 N N . LYS A 1 84 ? -2.055 6.711 9.734 1.00 94.00 84 LYS A N 1
ATOM 622 C CA . LYS A 1 84 ? -1.826 6.650 8.294 1.00 94.00 84 LYS A CA 1
ATOM 623 C C . LYS A 1 84 ? -0.788 5.582 7.980 1.00 94.00 84 LYS A C 1
ATOM 625 O O . LYS A 1 84 ? 0.369 5.693 8.387 1.00 94.00 84 LYS A O 1
ATOM 630 N N . GLN A 1 85 ? -1.184 4.569 7.217 1.00 94.50 85 GLN A N 1
ATOM 631 C CA . GLN A 1 85 ? -0.261 3.598 6.639 1.00 94.50 85 GLN A CA 1
ATOM 632 C C . GLN A 1 85 ? 0.116 4.030 5.225 1.00 94.50 85 GLN A C 1
ATOM 634 O O . GLN A 1 85 ? -0.757 4.386 4.436 1.00 94.50 85 GLN A O 1
ATOM 639 N N . THR A 1 86 ? 1.407 4.005 4.900 1.00 95.94 86 THR A N 1
ATOM 640 C CA . THR A 1 86 ? 1.911 4.275 3.547 1.00 95.94 86 THR A CA 1
ATOM 641 C C . THR A 1 86 ? 2.769 3.110 3.085 1.00 95.94 86 THR A C 1
ATOM 643 O O . THR A 1 86 ? 3.669 2.689 3.808 1.00 95.94 86 THR A O 1
ATOM 646 N N . LEU A 1 87 ? 2.492 2.611 1.887 1.00 95.38 87 LEU A N 1
ATOM 647 C CA . LEU A 1 87 ? 3.298 1.632 1.174 1.00 95.38 87 LEU A CA 1
ATOM 648 C C . LEU A 1 87 ? 3.981 2.320 0.003 1.00 95.38 87 LEU A C 1
ATOM 650 O O . LEU A 1 87 ? 3.356 3.098 -0.718 1.00 95.38 87 LEU A O 1
ATOM 654 N N . VAL A 1 88 ? 5.265 2.035 -0.160 1.00 94.69 88 VAL A N 1
ATOM 655 C CA . VAL A 1 88 ? 6.054 2.485 -1.297 1.00 94.69 88 VAL A CA 1
ATOM 656 C C . VAL A 1 88 ? 6.751 1.283 -1.903 1.00 94.69 88 VAL A C 1
ATOM 658 O O . VAL A 1 88 ? 7.579 0.665 -1.236 1.00 94.69 88 VAL A O 1
ATOM 661 N N . SER A 1 89 ? 6.475 0.998 -3.170 1.00 93.19 89 SER A N 1
ATOM 662 C CA . SER A 1 89 ? 7.062 -0.129 -3.897 1.00 93.19 89 SER A CA 1
ATOM 663 C C . SER A 1 89 ? 7.820 0.332 -5.140 1.00 93.19 89 SER A C 1
ATOM 665 O O . SER A 1 89 ? 7.455 1.316 -5.788 1.00 93.19 89 SER A O 1
ATOM 667 N N . ASN A 1 90 ? 8.879 -0.393 -5.504 1.00 91.69 90 ASN A N 1
ATOM 668 C CA . ASN A 1 90 ? 9.579 -0.214 -6.774 1.00 91.69 90 ASN A CA 1
ATOM 669 C C . ASN A 1 90 ? 9.355 -1.393 -7.733 1.00 91.69 90 ASN A C 1
ATOM 671 O O . ASN A 1 90 ? 8.840 -2.447 -7.364 1.00 91.69 90 ASN A O 1
ATOM 675 N N . VAL A 1 91 ? 9.793 -1.209 -8.980 1.00 89.50 91 VAL A N 1
ATOM 676 C CA . VAL A 1 91 ? 9.692 -2.215 -10.053 1.00 89.50 91 VAL A CA 1
ATOM 677 C C . VAL A 1 91 ? 10.415 -3.534 -9.741 1.00 89.50 91 VAL A C 1
ATOM 679 O O . VAL A 1 91 ? 10.062 -4.572 -10.286 1.00 89.50 91 VAL A O 1
ATOM 682 N N . TYR A 1 92 ? 11.404 -3.515 -8.847 1.00 87.56 92 TYR A N 1
ATOM 683 C CA . TYR A 1 92 ? 12.236 -4.673 -8.513 1.00 87.56 92 TYR A CA 1
ATOM 684 C C . TYR A 1 92 ? 11.702 -5.477 -7.317 1.00 87.56 92 TYR A C 1
ATOM 686 O O . TYR A 1 92 ? 12.41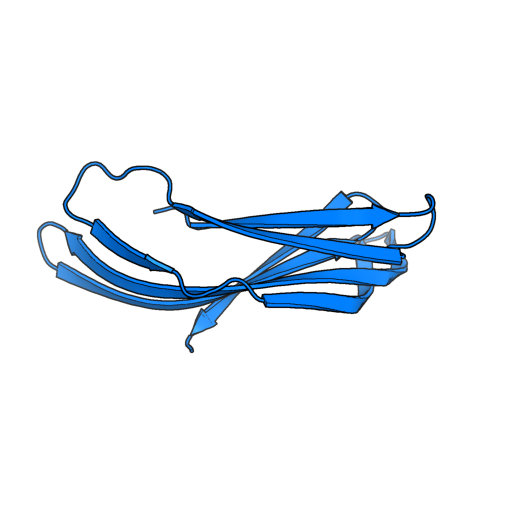2 -6.332 -6.790 1.00 87.56 92 TYR A O 1
ATOM 694 N N . GLY A 1 93 ? 10.476 -5.193 -6.862 1.00 82.88 93 GLY A N 1
ATOM 695 C CA . GLY A 1 93 ? 9.838 -5.896 -5.747 1.00 82.88 93 GLY A CA 1
ATOM 696 C C . GLY A 1 93 ? 10.325 -5.465 -4.361 1.00 82.88 93 GLY A C 1
ATOM 697 O O . GLY A 1 93 ? 9.966 -6.093 -3.368 1.00 82.88 93 GLY A O 1
ATOM 698 N N . THR A 1 94 ? 11.121 -4.396 -4.259 1.00 87.44 94 THR A N 1
ATOM 699 C CA . THR A 1 94 ? 11.424 -3.782 -2.961 1.00 87.44 94 THR A CA 1
ATOM 700 C C . THR A 1 94 ? 10.246 -2.913 -2.548 1.00 87.44 94 THR A C 1
ATOM 702 O O . THR A 1 94 ? 9.842 -2.027 -3.303 1.00 87.44 94 THR A O 1
ATOM 705 N N . ALA A 1 95 ? 9.750 -3.118 -1.329 1.00 89.69 95 ALA A N 1
ATOM 706 C CA . ALA A 1 95 ? 8.705 -2.294 -0.746 1.00 89.69 95 ALA A CA 1
ATOM 707 C C . ALA A 1 95 ? 9.061 -1.854 0.677 1.00 89.69 95 ALA A C 1
ATOM 709 O O . ALA A 1 95 ? 9.704 -2.589 1.430 1.00 89.69 95 ALA A O 1
ATOM 710 N N . THR A 1 96 ? 8.621 -0.659 1.056 1.00 90.50 96 THR A N 1
ATOM 711 C CA . THR A 1 96 ? 8.669 -0.161 2.431 1.00 90.50 96 THR A CA 1
ATOM 712 C C . THR A 1 96 ? 7.270 0.233 2.879 1.00 90.50 96 THR A C 1
ATOM 714 O O . THR A 1 96 ? 6.525 0.882 2.150 1.00 90.50 96 THR A O 1
ATOM 717 N N . SER A 1 97 ? 6.909 -0.170 4.096 1.00 91.38 97 SER A N 1
ATOM 718 C CA . SER A 1 97 ? 5.658 0.223 4.739 1.00 91.38 97 SER A CA 1
ATOM 719 C C . SER A 1 97 ? 5.980 1.060 5.967 1.00 91.38 97 SER A C 1
ATOM 721 O O . SER A 1 97 ? 6.818 0.671 6.779 1.00 91.38 97 SER A O 1
ATOM 723 N N . SER A 1 98 ? 5.280 2.174 6.135 1.00 92.25 98 SER A N 1
ATOM 724 C CA . SER A 1 98 ? 5.333 2.999 7.340 1.00 92.25 98 SER A CA 1
ATOM 725 C C . SER A 1 98 ? 3.940 3.182 7.926 1.00 92.25 98 SER A C 1
ATOM 727 O O . SER A 1 98 ? 2.939 3.139 7.210 1.00 92.25 98 SER A O 1
ATOM 729 N N . LEU A 1 99 ? 3.882 3.357 9.244 1.00 91.25 99 LEU A N 1
ATOM 730 C CA . LEU A 1 99 ? 2.661 3.638 9.988 1.00 91.25 99 LEU A CA 1
ATOM 731 C C . LEU A 1 99 ? 2.943 4.823 10.910 1.00 91.25 99 LEU A C 1
ATOM 733 O O . LEU A 1 99 ? 3.826 4.738 11.763 1.00 91.25 99 LEU A O 1
ATOM 737 N N . VAL A 1 100 ? 2.222 5.922 10.722 1.00 92.31 100 VAL A N 1
ATOM 738 C CA . VAL A 1 100 ? 2.404 7.168 11.482 1.00 92.31 100 VAL A CA 1
ATOM 739 C C . VAL A 1 100 ? 1.073 7.633 12.057 1.00 92.31 100 VAL A C 1
ATOM 741 O O . VAL A 1 100 ? 0.025 7.225 11.560 1.00 92.31 100 VAL A O 1
ATOM 744 N N . ASN A 1 101 ? 1.105 8.456 13.106 1.00 90.00 101 ASN A N 1
ATOM 745 C CA . ASN A 1 101 ? -0.101 9.151 13.569 1.00 90.00 101 ASN A CA 1
ATOM 746 C C . ASN A 1 101 ? -0.623 10.065 12.457 1.00 90.00 101 ASN A C 1
ATOM 748 O O . ASN A 1 101 ? 0.181 10.581 11.671 1.00 90.00 101 ASN A O 1
ATOM 752 N N . VAL A 1 102 ? -1.944 10.212 12.384 1.00 82.31 102 VAL A N 1
ATOM 753 C CA . VAL A 1 102 ? -2.584 11.243 11.557 1.00 82.31 102 VAL A CA 1
ATOM 754 C C . VAL A 1 102 ? -2.440 12.603 12.229 1.00 82.31 102 VAL A C 1
ATOM 756 O O . VAL A 1 102 ? -2.421 12.644 13.480 1.00 82.31 102 VAL A O 1
#

Secondary structure (DSSP, 8-state):
--EEEEEEEEE-SSSEEEEEEEEEEE---SS-EEEEE-PPEEEEEEEEEEPTTSPEEEEEEEEEEEEEEEEEEETTEEEEEEEEEEEEE-TTS-EEEEEEE-

Foldseek 3Di:
DDKDKDWDFDDPLQWTDGTDDIDIDDDDDPDDWDKDKDDKDWDWDWDWDDDDVHDIDTHIKIKIKMFMFDWDDDVPDIDTGGWIWMWIGISVGDIDIDIDHD

Radius of gyration: 16.03 Å; chains: 1; bounding box: 40×24×49 Å

Sequence (102 aa):
MEFKIWETFYSNGHTITKVVEADGGKKNFSGVVKVSKGIAKKQLGKQSFCKKGGSCSSGNTAVASIVWEGEVVVSGGTFQIDKKQTLVSNVYGTATSSLVNV

=== Feature glossary ===
A reading guide for the features in this record.

Start from the sequence.

  · Sequence gives the chain of amino acids in standard one-letter code (A=alanine, C=cysteine, …, Y=tyrosine), read N→C. It is the only feature that is directly encoded by the gene; all structural features are derived from the folded form of this sequence.

Fold it, and you get atomic coordinates and the backbone conformation that goes with them.

  · The mmCIF table is the protein's shape written out atom by atom. For each backbone N, Cα, C, and carbonyl O, it records an (x, y, z) coordinate triple in Å plus the residue type, chain letter, and residue number.

  · Backbone dihedral angles. Every residue except chain termini has a φ (preceding-C → N → Cα → C) and a ψ (N → Cα → C → next-N). They are reported in degrees following the IUPAC sign convention. Secondary structure is essentially a statement about which (φ, ψ) basin each residue occupies.

  · DSSP 8-state secondary structure assigns each residue one of H (α-helix), G (3₁₀-helix), I (π-helix), E (extended β-strand), B (isolated β-bridge), T (hydrogen-bonded turn), S (bend), or '-' (coil). The assignment is computed from backbone hydrogen-bond geometry via the Kabsch–Sander algorithm.

  · P-SEA three-state annotation labels each residue as helix, strand, or coil based purely on the geometry of the Cα trace. It serves as a fallback when the full backbone (and thus DSSP) is unavailable.

Summarize the fold with a handful of shape descriptors and a per-residue structural alphabet.

  · Radius of gyration (Rg) is the root-mean-square distance of Cα atoms from their centroid — a single number for overall size and compactness. A globular domain of N residues has Rg ≈ 2.2·N^0.38 Å; an extended or disordered chain has a much larger Rg. The Cα contact count is the number of residue pairs whose Cα atoms are within 8 Å and are more than four positions apart in sequence — a standard proxy for tertiary packing density. The bounding box is the smallest axis-aligned box enclosing all Cα atoms.

  · Foldseek's 3Di representation compresses backbone geometry into a per-residue letter drawn from a learned twenty-state alphabet. It captures the tertiary interaction pattern around each residue — which residues are packed against it in space, regardless of where they are in sequence.

  · Accessible surface area quantifies burial. A residue with SASA near zero is packed into the hydrophobic core; one with SASA >100 Å² sits on the surface. Computed here via the Shrake–Rupley numerical algorithm with a 1.4 Å probe.

Ask how reliable the model is.

  · For AlphaFold models, the B-factor field carries pLDDT — the model's own estimate of local accuracy on a 0–100 scale. Regions with pLDDT<50 should be treated as essentially unmodeled; they often correspond to intrinsically disordered segments.

  · For experimental (PDB) structures, the B-factor (temperature factor) quantifies the positional spread of each atom in the crystal — a combination of thermal vibration and static disorder — in units of Å². High B-factors mark flexible loops or poorly resolved regions; low B-factors mark the rigid, well-ordered core.

  · PAE(i, j) answers: if I align the predicted and true structures on residue i, how far off (in Å) do I expect residue j to be? A block-diagonal PAE matrix with low values on the blocks and high values off-diagonal is the signature of a multi-domain protein with confidently predicted domains but uncertain inter-domain orientation.

Place it in context: what it resembles, what it is annotated as, and how it looks.

  · Structural nearest neighbors (via Foldseek easy-search vs the PDB). Reported per hit: target PDB id, E-value, and alignment TM-score. A TM-score above ~0.5 is the conventional threshold for 'same fold'.

  · Functional annotations link the protein to curated databases. InterPro e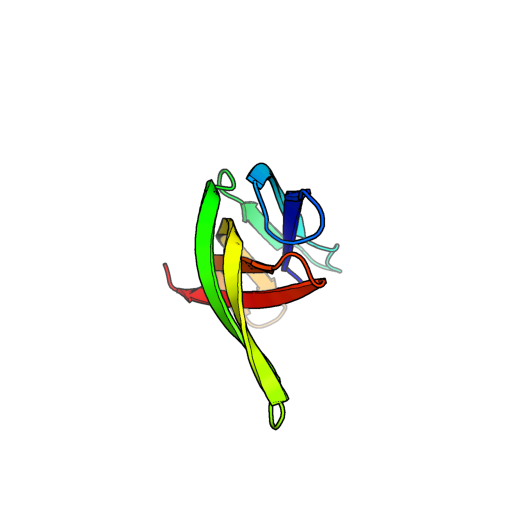ntries identify conserved domains and families by matching the sequence against member-database signatures (Pfam, PROSITE, CDD, …). Gene Ontology (GO) terms describe molecular function, biological process, and cellular component in a controlled vocabulary. CATH places the structure in a hierarchical fold classification (Class/Architecture/Topology/Homologous-superfamily). The organism is the source species.

  · Plot images: a contact map (which residues are close in 3D, as an N×N binary image), a Ramachandran scatter (backbone torsion angles, revealing secondary-structure composition at a glance), and — for AlphaFold structures — a PAE heatmap (pairwise prediction confidence).

  · Structure images are PyMOL renders from six orthogonal camera directions. Cartoon representation draws helices as coils and strands as arrows; sticks shows the backbone as bonds; surface shows the solvent-excluded envelope. Rainbow coloring maps sequence position to hue (blue→red, N→C); chain coloring assigns a distinct color per polypeptide.